Protein AF-A0A5B8YJI0-F1 (afdb_monomer_lite)

Structure (mmCIF, N/CA/C/O backbone):
data_AF-A0A5B8YJI0-F1
#
_entry.id   AF-A0A5B8YJI0-F1
#
loop_
_atom_site.group_PDB
_atom_site.id
_atom_site.type_symbol
_atom_site.label_atom_id
_atom_site.label_alt_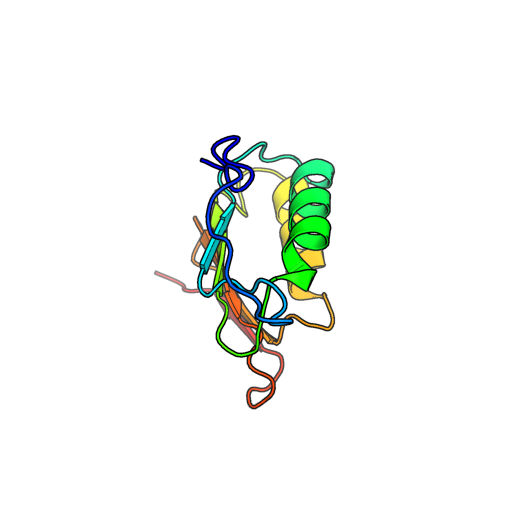id
_atom_site.label_comp_id
_atom_site.label_asym_id
_atom_site.label_entity_id
_atom_site.label_seq_id
_atom_site.pdbx_PDB_ins_code
_atom_site.Cartn_x
_atom_site.Cartn_y
_atom_site.Cartn_z
_atom_site.occupancy
_atom_site.B_iso_or_equiv
_atom_site.auth_seq_id
_atom_site.auth_comp_id
_atom_site.auth_asym_id
_atom_site.auth_atom_id
_atom_site.pdbx_PDB_model_num
ATOM 1 N N . MET A 1 1 ? -7.221 6.524 -13.199 1.00 38.47 1 MET A N 1
ATOM 2 C CA . MET A 1 1 ? -7.341 7.954 -13.518 1.00 38.47 1 MET A CA 1
ATOM 3 C C . MET A 1 1 ? -7.333 8.742 -12.212 1.00 38.47 1 MET A C 1
ATOM 5 O O . MET A 1 1 ? -8.388 8.975 -11.628 1.00 38.47 1 MET A O 1
ATOM 9 N N . ILE A 1 2 ? -6.157 9.166 -11.731 1.00 38.72 2 ILE A N 1
ATOM 10 C CA . ILE A 1 2 ? -6.111 10.376 -10.898 1.00 38.72 2 ILE A CA 1
ATOM 11 C C . ILE A 1 2 ? -6.501 11.502 -11.853 1.00 38.72 2 ILE A C 1
ATOM 13 O O . ILE A 1 2 ? -5.675 12.024 -12.592 1.00 38.72 2 ILE A O 1
ATOM 17 N N . THR A 1 3 ? -7.798 11.783 -11.958 1.00 34.47 3 THR A N 1
ATOM 18 C CA . THR A 1 3 ? -8.231 13.027 -12.586 1.00 34.47 3 THR A CA 1
ATOM 19 C C . THR A 1 3 ? -7.630 14.151 -11.755 1.00 34.47 3 THR A C 1
ATOM 21 O O . THR A 1 3 ? -7.725 14.079 -10.529 1.00 34.47 3 THR A O 1
ATOM 24 N N . ASP A 1 4 ? -7.092 15.190 -12.388 1.00 37.56 4 ASP A N 1
ATOM 25 C CA . ASP A 1 4 ? -6.633 16.446 -11.767 1.00 37.56 4 ASP A CA 1
ATOM 26 C C . ASP A 1 4 ? -7.742 17.220 -11.008 1.00 37.56 4 ASP A C 1
ATOM 28 O O . ASP A 1 4 ? -7.660 18.428 -10.793 1.00 37.56 4 ASP A O 1
ATOM 32 N N . ASN A 1 5 ? -8.793 16.539 -10.555 1.00 37.97 5 ASN A N 1
ATOM 33 C CA . ASN A 1 5 ? -9.765 17.037 -9.606 1.00 37.97 5 ASN A CA 1
ATOM 34 C C . ASN A 1 5 ? -9.143 17.045 -8.205 1.00 37.97 5 ASN A C 1
ATOM 36 O O . ASN A 1 5 ? -9.520 16.272 -7.322 1.00 37.97 5 ASN A O 1
ATOM 40 N N . LEU A 1 6 ? -8.244 18.010 -7.982 1.00 49.53 6 LEU A N 1
ATOM 41 C CA . LEU A 1 6 ? -8.270 18.713 -6.703 1.00 49.53 6 LEU A CA 1
ATOM 42 C C . LEU A 1 6 ? -9.736 19.086 -6.422 1.00 49.53 6 LEU A C 1
ATOM 44 O O . LEU A 1 6 ? -10.430 19.512 -7.352 1.00 49.53 6 LEU A O 1
ATOM 48 N N . PRO A 1 7 ? -10.231 18.943 -5.182 1.00 41.88 7 PRO A N 1
ATOM 49 C CA . PRO A 1 7 ? -11.595 19.327 -4.864 1.00 41.88 7 PRO A CA 1
ATOM 50 C C . PRO A 1 7 ? -11.810 20.785 -5.279 1.00 41.88 7 PRO A C 1
ATOM 52 O O . PRO A 1 7 ? -11.183 21.704 -4.746 1.00 41.88 7 PRO A O 1
ATOM 55 N N . ALA A 1 8 ? -12.677 20.979 -6.275 1.00 42.09 8 ALA A N 1
ATOM 56 C CA . ALA A 1 8 ? -13.130 22.292 -6.684 1.00 42.09 8 ALA A CA 1
ATOM 57 C C . ALA A 1 8 ? -13.721 22.991 -5.456 1.00 42.09 8 ALA A C 1
ATOM 59 O O . ALA A 1 8 ? -14.553 22.427 -4.739 1.00 42.09 8 ALA A O 1
ATOM 60 N N . ALA A 1 9 ? -13.258 24.214 -5.207 1.00 56.22 9 ALA A N 1
ATOM 61 C CA . ALA A 1 9 ? -13.762 25.072 -4.151 1.00 56.22 9 ALA A CA 1
ATOM 62 C C . ALA A 1 9 ? -15.297 25.151 -4.221 1.00 56.22 9 ALA A C 1
ATOM 64 O O . ALA A 1 9 ? -15.844 25.652 -5.202 1.00 56.22 9 ALA A O 1
ATOM 65 N N . GLY A 1 10 ? -15.993 24.671 -3.184 1.00 49.62 10 GLY A N 1
ATOM 66 C CA . GLY A 1 10 ? -17.438 24.877 -3.096 1.00 49.62 10 GLY A CA 1
ATOM 67 C C . GLY A 1 10 ? -18.239 23.914 -2.227 1.00 49.62 10 GLY A C 1
ATOM 68 O O . GLY A 1 10 ? -19.158 23.287 -2.738 1.00 49.62 10 GLY A O 1
ATOM 69 N N . ARG A 1 11 ? -17.992 23.881 -0.911 1.00 43.31 11 ARG A N 1
ATOM 70 C CA . ARG A 1 11 ? -19.063 23.780 0.103 1.00 43.31 11 ARG A CA 1
ATOM 71 C C . ARG A 1 11 ? -18.650 24.593 1.333 1.00 43.31 11 ARG A C 1
ATOM 73 O O . ARG A 1 11 ? -17.636 24.261 1.941 1.00 43.31 11 ARG A O 1
ATOM 80 N N . PRO A 1 12 ? -19.383 25.653 1.717 1.00 48.84 12 PRO A N 1
ATOM 81 C CA . PRO A 1 12 ? -19.161 26.293 2.998 1.00 48.84 12 PRO A CA 1
ATOM 82 C C . PRO A 1 12 ? -19.856 25.431 4.049 1.00 48.84 12 PRO A C 1
ATOM 84 O O . PRO A 1 12 ? -21.046 25.579 4.310 1.00 48.84 12 PRO A O 1
ATOM 87 N N . THR A 1 13 ? -19.122 24.487 4.623 1.00 48.25 13 THR A N 1
ATOM 88 C CA . THR A 1 13 ? -19.537 23.810 5.848 1.00 48.25 13 THR A CA 1
ATOM 89 C C . THR A 1 13 ? -18.497 24.127 6.896 1.00 48.25 13 THR A C 1
ATOM 91 O O . THR A 1 13 ? -17.338 23.739 6.784 1.00 48.25 13 THR A O 1
ATOM 94 N N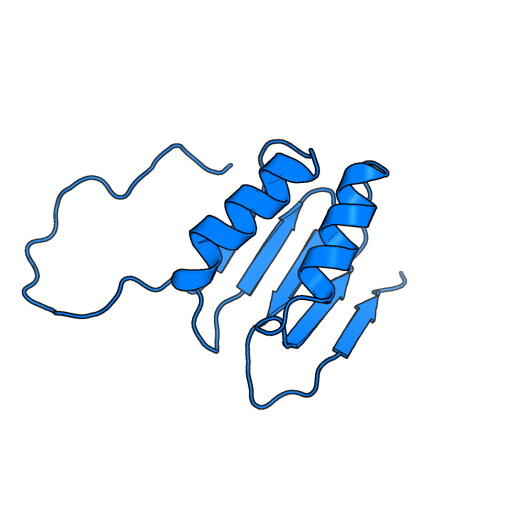 . THR A 1 14 ? -18.912 24.898 7.891 1.00 51.97 14 THR A N 1
ATOM 95 C CA . THR A 1 14 ? -18.211 25.070 9.158 1.00 51.97 14 THR A CA 1
ATOM 96 C C . THR A 1 14 ? -18.160 23.719 9.869 1.00 51.97 14 THR A C 1
ATOM 98 O O . THR A 1 14 ? -18.977 23.446 10.743 1.00 51.97 14 THR A O 1
ATOM 101 N N . ASP A 1 15 ? -17.247 22.854 9.449 1.00 50.41 15 ASP A N 1
ATOM 102 C CA . ASP A 1 15 ? -16.863 21.652 10.170 1.00 50.41 15 ASP A CA 1
ATOM 103 C C . ASP A 1 15 ? -15.339 21.543 10.099 1.00 50.41 15 ASP A C 1
ATOM 105 O O . ASP A 1 15 ? -14.745 21.581 9.024 1.00 50.41 15 ASP A O 1
ATOM 109 N N . ASN A 1 16 ? -14.703 21.441 11.262 1.00 53.62 16 ASN A N 1
ATOM 110 C CA . ASN A 1 16 ? -13.266 21.197 11.399 1.00 53.62 16 ASN A CA 1
ATOM 111 C C . ASN A 1 16 ? -12.915 19.722 11.091 1.00 53.62 16 ASN A C 1
ATOM 113 O O . ASN A 1 16 ? -11.846 19.246 11.480 1.00 53.62 16 ASN A O 1
ATOM 117 N N . SER A 1 17 ? -13.804 18.980 10.423 1.00 61.03 17 SER A N 1
ATOM 118 C CA . SER A 1 17 ? -13.578 17.610 9.981 1.00 61.03 17 SER A CA 1
ATOM 119 C C . SER A 1 17 ? -12.422 17.570 8.983 1.00 61.03 17 SER A C 1
ATOM 121 O O . SER A 1 17 ? -12.511 18.134 7.889 1.00 61.03 17 SER A O 1
ATOM 123 N N . GLN A 1 18 ? -11.334 16.891 9.343 1.00 70.12 18 GLN A N 1
ATOM 124 C CA . GLN A 1 18 ? -10.288 16.578 8.376 1.00 70.12 18 GLN A CA 1
ATOM 125 C C . GLN A 1 18 ? -10.894 15.778 7.217 1.00 70.12 18 GLN A C 1
ATOM 127 O O . GLN A 1 18 ? -11.655 14.835 7.439 1.00 70.12 18 GLN A O 1
ATOM 132 N N . LEU A 1 19 ? -10.578 16.176 5.984 1.00 87.25 19 LEU A N 1
ATOM 133 C CA . LEU A 1 19 ? -11.016 15.473 4.784 1.00 87.25 19 LEU A CA 1
ATOM 134 C C . LEU A 1 19 ? -10.432 14.055 4.808 1.00 87.25 19 LEU A C 1
ATOM 136 O O . LEU A 1 19 ? -9.215 13.891 4.804 1.00 87.25 19 LEU A O 1
ATOM 140 N N . THR A 1 20 ? -11.297 13.047 4.836 1.00 94.06 20 THR A N 1
ATOM 141 C CA . THR A 1 20 ? -10.912 11.633 4.767 1.00 94.06 20 THR A CA 1
ATOM 142 C C . THR A 1 20 ? -11.610 10.962 3.589 1.00 94.06 20 THR A C 1
ATOM 144 O O . THR A 1 20 ? -12.609 11.474 3.077 1.00 94.06 20 THR A O 1
ATOM 147 N N . THR A 1 21 ? -11.059 9.847 3.112 1.00 94.94 21 THR A N 1
ATOM 148 C CA . THR A 1 21 ? -11.547 9.152 1.910 1.00 94.94 21 THR A CA 1
ATOM 149 C C . THR A 1 21 ? -11.704 7.661 2.155 1.00 94.94 21 THR A C 1
ATOM 151 O O . THR A 1 21 ? -10.773 7.024 2.639 1.00 94.94 21 THR A O 1
ATOM 154 N N . ASP A 1 22 ? -12.827 7.078 1.746 1.00 97.62 22 ASP A N 1
ATOM 155 C CA . ASP A 1 22 ? -13.065 5.633 1.883 1.00 97.62 22 ASP A CA 1
ATOM 156 C C . ASP A 1 22 ? -12.289 4.800 0.853 1.00 97.62 22 ASP A C 1
ATOM 158 O O . ASP A 1 22 ? -11.869 3.684 1.143 1.00 97.62 22 ASP A O 1
ATOM 162 N N . LEU A 1 23 ? -12.066 5.336 -0.349 1.00 97.88 23 LEU A N 1
ATOM 163 C CA . LEU A 1 23 ? -11.423 4.616 -1.447 1.00 97.88 23 LEU A CA 1
ATOM 164 C C . LEU A 1 23 ? -10.546 5.552 -2.281 1.00 97.88 23 LEU A C 1
ATOM 166 O O . LEU A 1 23 ? -1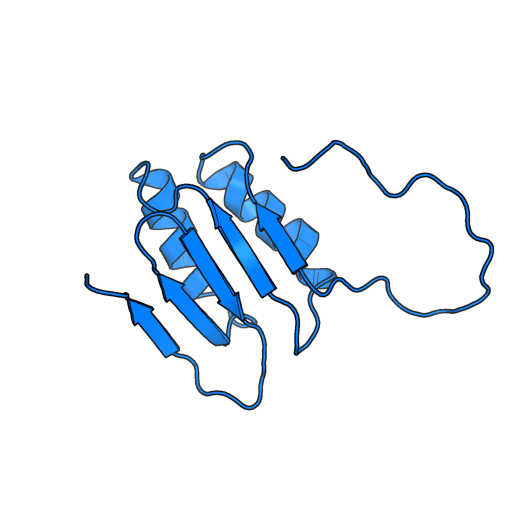0.997 6.626 -2.681 1.00 97.88 23 LEU A O 1
ATOM 170 N N . ILE A 1 24 ? -9.327 5.115 -2.600 1.00 97.56 24 ILE A N 1
ATOM 171 C CA . ILE A 1 24 ? -8.444 5.773 -3.573 1.00 97.56 24 ILE A CA 1
ATOM 172 C C . ILE A 1 24 ? -7.926 4.733 -4.569 1.00 97.56 24 ILE A C 1
ATOM 174 O O . ILE A 1 24 ? -7.412 3.689 -4.171 1.00 97.56 24 ILE A O 1
ATOM 178 N N . TYR A 1 25 ? -8.037 5.036 -5.863 1.00 98.00 25 TYR A N 1
ATOM 179 C CA . TYR A 1 25 ? -7.538 4.198 -6.954 1.00 98.00 25 TYR A CA 1
ATOM 180 C C . TYR A 1 25 ? -6.360 4.878 -7.666 1.00 98.00 25 TYR A C 1
ATOM 182 O O . TYR A 1 25 ? -6.498 5.970 -8.225 1.00 98.00 25 TYR A O 1
ATOM 190 N N . PHE A 1 26 ? -5.200 4.227 -7.635 1.00 97.00 26 PHE A N 1
ATOM 191 C CA . PHE A 1 26 ? -3.939 4.677 -8.213 1.00 97.00 26 PHE A CA 1
ATOM 192 C C . PHE A 1 26 ? -3.748 4.025 -9.583 1.00 97.00 26 PHE A C 1
ATOM 194 O O . PHE A 1 26 ? -3.188 2.942 -9.701 1.00 97.00 26 PHE A O 1
ATOM 201 N N . ASP A 1 27 ? -4.207 4.728 -10.611 1.00 91.94 27 ASP A N 1
ATOM 202 C CA . ASP A 1 27 ? -4.005 4.399 -12.028 1.00 91.94 27 ASP A CA 1
ATOM 203 C C . ASP A 1 27 ? -3.435 5.657 -12.689 1.00 91.94 27 ASP A C 1
ATOM 205 O O . ASP A 1 27 ? -4.164 6.535 -13.165 1.00 91.94 27 ASP A O 1
ATOM 209 N N . GLY A 1 28 ? -2.131 5.829 -12.490 1.00 79.62 28 GLY A N 1
ATOM 210 C CA . GLY A 1 28 ? -1.318 6.960 -12.920 1.00 79.62 28 GLY A CA 1
ATOM 211 C C . GLY A 1 28 ? 0.057 6.447 -13.346 1.00 79.62 28 GLY A C 1
ATOM 212 O O . GLY A 1 28 ? 0.211 5.274 -13.647 1.00 79.62 28 GLY A O 1
ATOM 213 N N . ASN A 1 29 ? 1.083 7.299 -13.374 1.00 78.12 29 ASN A N 1
ATOM 214 C CA . ASN A 1 29 ? 2.406 6.898 -13.867 1.00 78.12 29 ASN A CA 1
ATOM 215 C C . ASN A 1 29 ? 2.980 5.691 -13.083 1.00 78.12 29 ASN A C 1
ATOM 217 O O . ASN A 1 29 ? 3.371 5.854 -11.927 1.00 78.12 29 ASN A O 1
ATOM 221 N N . HIS A 1 30 ? 3.069 4.520 -13.731 1.00 88.25 30 HIS A N 1
ATOM 222 C CA . HIS A 1 30 ? 3.561 3.236 -13.190 1.00 88.25 30 HIS A CA 1
ATOM 223 C C . HIS A 1 30 ? 5.093 3.207 -13.010 1.00 88.25 30 HIS A C 1
ATOM 225 O O . HIS A 1 30 ? 5.794 2.274 -13.410 1.00 88.25 30 HIS A O 1
ATOM 231 N N . GLN A 1 31 ? 5.628 4.285 -12.439 1.00 95.56 31 GLN A N 1
ATOM 232 C CA . GLN A 1 31 ? 7.011 4.428 -12.007 1.00 95.56 31 GLN A CA 1
ATOM 233 C C . GLN A 1 31 ? 7.052 4.451 -10.484 1.00 95.56 31 GLN A C 1
ATOM 235 O O . GLN A 1 31 ? 6.188 5.054 -9.835 1.00 95.56 31 GLN A O 1
ATOM 240 N N . LYS A 1 32 ? 8.096 3.838 -9.925 1.00 96.88 32 LYS A N 1
ATOM 241 C CA . LYS A 1 32 ? 8.276 3.653 -8.486 1.00 96.88 32 LYS A CA 1
ATOM 242 C C . LYS A 1 32 ? 8.117 4.955 -7.704 1.00 96.88 32 LYS A C 1
ATOM 244 O O . LYS A 1 32 ? 7.263 5.071 -6.831 1.00 96.88 32 LYS A O 1
ATOM 249 N N . GLU A 1 33 ? 8.912 5.959 -8.055 1.00 97.31 33 GLU A N 1
ATOM 250 C CA . GLU A 1 33 ? 9.027 7.212 -7.310 1.00 97.31 33 GLU A CA 1
ATOM 251 C C . GLU A 1 33 ? 7.724 8.009 -7.346 1.00 97.31 33 GLU A C 1
ATOM 253 O O . GLU A 1 33 ? 7.343 8.633 -6.357 1.00 97.31 33 GLU A O 1
ATOM 258 N N . THR A 1 34 ? 7.020 7.981 -8.481 1.00 96.38 34 THR A N 1
ATOM 259 C CA . THR A 1 34 ? 5.748 8.697 -8.630 1.00 96.38 34 THR A CA 1
ATOM 260 C C . THR A 1 34 ? 4.642 8.006 -7.835 1.00 96.38 34 THR A C 1
ATOM 262 O O . THR A 1 34 ? 3.892 8.678 -7.127 1.00 96.38 34 THR A O 1
ATOM 265 N N . THR A 1 35 ? 4.592 6.673 -7.881 1.00 97.38 35 THR A N 1
ATOM 266 C CA . THR A 1 35 ? 3.634 5.864 -7.116 1.00 97.38 35 THR A CA 1
ATOM 267 C C . THR A 1 35 ? 3.802 6.085 -5.616 1.00 97.38 35 THR A C 1
ATOM 269 O O . THR A 1 35 ? 2.837 6.426 -4.934 1.00 97.38 35 THR A O 1
ATOM 272 N N . LEU A 1 36 ? 5.035 5.985 -5.109 1.00 98.12 36 LEU A N 1
ATOM 273 C CA . LEU A 1 36 ? 5.336 6.215 -3.694 1.00 98.12 36 LEU A CA 1
ATOM 274 C C . LEU A 1 36 ? 5.055 7.661 -3.276 1.00 98.12 36 LEU A C 1
ATOM 276 O O . LEU A 1 36 ? 4.483 7.899 -2.216 1.00 98.12 36 LEU A O 1
ATOM 280 N N . LYS A 1 37 ? 5.368 8.638 -4.135 1.00 97.62 37 LYS A N 1
ATOM 281 C CA . LYS A 1 37 ? 5.034 10.044 -3.879 1.00 97.62 37 LYS A CA 1
ATOM 282 C C . LYS A 1 37 ? 3.527 10.253 -3.725 1.00 97.62 37 LYS A C 1
ATOM 284 O O . LYS A 1 37 ? 3.108 10.973 -2.821 1.00 97.62 37 LYS A O 1
ATOM 289 N N . TYR A 1 38 ? 2.710 9.665 -4.599 1.00 97.19 38 T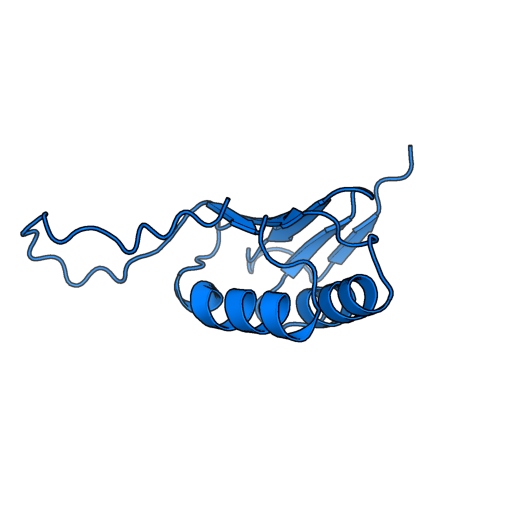YR A N 1
ATOM 290 C CA . TYR A 1 38 ? 1.254 9.774 -4.490 1.00 97.19 38 TYR A CA 1
ATOM 291 C C . TYR A 1 38 ? 0.716 9.036 -3.273 1.00 97.19 38 TYR A C 1
ATOM 293 O O . TYR A 1 38 ? -0.161 9.570 -2.596 1.00 97.19 38 TYR A O 1
ATOM 301 N N . PHE A 1 39 ? 1.255 7.853 -2.976 1.00 97.75 39 PHE A N 1
ATOM 302 C CA . PHE A 1 39 ? 0.913 7.109 -1.772 1.00 97.75 39 PHE A CA 1
ATOM 303 C C . PHE A 1 39 ? 1.122 7.971 -0.523 1.00 97.75 39 PHE A C 1
ATOM 305 O O . PHE A 1 39 ? 0.158 8.211 0.196 1.00 97.75 39 PHE A O 1
ATOM 312 N N . GLU A 1 40 ? 2.316 8.530 -0.320 1.00 97.94 40 GLU A N 1
ATOM 313 C CA . GLU A 1 40 ? 2.629 9.376 0.842 1.00 97.94 40 GLU A CA 1
ATOM 314 C C . GLU A 1 40 ? 1.786 10.656 0.897 1.00 97.94 40 GLU A C 1
ATOM 316 O O . GLU A 1 40 ? 1.333 11.071 1.963 1.00 97.94 40 GLU A O 1
ATOM 321 N N . MET A 1 41 ? 1.529 11.281 -0.255 1.00 96.88 41 MET A N 1
ATOM 322 C CA . MET A 1 41 ? 0.711 12.494 -0.332 1.00 96.88 41 MET A CA 1
ATOM 323 C C . MET A 1 41 ? -0.746 12.245 0.080 1.00 96.88 41 MET A C 1
ATOM 325 O O . MET A 1 41 ? -1.368 13.117 0.686 1.00 96.88 41 MET A O 1
ATOM 329 N N . LEU A 1 42 ? -1.297 11.079 -0.264 1.00 96.75 42 LEU A N 1
ATOM 330 C CA . LEU A 1 42 ? -2.705 10.743 -0.038 1.00 96.75 42 LEU A CA 1
ATOM 331 C C . LEU A 1 42 ? -2.930 9.941 1.246 1.00 96.75 42 LEU A C 1
ATOM 333 O O . LEU A 1 42 ? -4.040 9.926 1.773 1.00 96.75 42 LEU A O 1
ATOM 337 N N . LEU A 1 43 ? -1.884 9.328 1.796 1.00 97.44 43 LEU A N 1
ATOM 338 C CA . LEU A 1 43 ? -1.929 8.565 3.036 1.00 97.44 43 LEU A CA 1
ATOM 339 C C . LEU A 1 43 ? -2.563 9.337 4.216 1.00 97.44 43 LEU A C 1
ATOM 341 O O . LEU A 1 43 ? -3.325 8.721 4.964 1.00 97.44 43 LEU A O 1
ATOM 345 N N . PRO A 1 44 ? -2.349 10.656 4.417 1.00 96.88 44 PRO A N 1
ATOM 346 C CA . PRO A 1 44 ? -3.048 11.422 5.454 1.00 96.88 44 PRO A CA 1
ATOM 347 C C . PRO A 1 44 ? -4.580 11.409 5.349 1.00 96.88 44 PRO A C 1
ATOM 349 O O . PRO A 1 44 ? -5.241 11.580 6.367 1.00 96.88 44 PRO A O 1
ATOM 352 N N . LEU A 1 45 ? -5.145 11.173 4.160 1.00 96.62 45 LEU A N 1
ATOM 353 C CA . LEU A 1 45 ? -6.595 11.095 3.938 1.00 96.62 45 LEU A CA 1
ATOM 354 C C . LEU A 1 45 ? -7.180 9.722 4.309 1.00 96.62 45 LEU A C 1
ATOM 356 O O . LEU A 1 45 ? -8.401 9.579 4.411 1.00 96.62 45 LEU A O 1
ATOM 360 N N . ALA A 1 46 ? -6.328 8.710 4.501 1.00 97.44 46 ALA A N 1
ATOM 361 C CA . ALA A 1 46 ? -6.763 7.381 4.903 1.00 97.44 46 ALA A CA 1
ATOM 362 C C . ALA A 1 46 ? -7.206 7.364 6.373 1.00 97.44 46 ALA A C 1
ATOM 364 O O . ALA A 1 46 ? -6.507 7.862 7.260 1.00 97.44 46 ALA A O 1
ATOM 365 N N . HIS A 1 47 ? -8.333 6.712 6.630 1.00 97.12 47 HIS A N 1
ATOM 366 C CA . HIS A 1 47 ? -8.867 6.353 7.938 1.00 97.12 47 HIS A CA 1
ATOM 367 C C . HIS A 1 47 ? -8.905 4.821 8.093 1.00 97.12 47 HIS A C 1
ATOM 369 O O . HIS A 1 47 ? -8.418 4.094 7.228 1.00 97.12 47 HIS A O 1
ATOM 375 N N . ASN A 1 48 ? -9.418 4.319 9.221 1.00 97.88 48 ASN A N 1
ATOM 376 C CA . ASN A 1 48 ? -9.357 2.892 9.580 1.00 97.88 48 ASN A CA 1
ATOM 377 C C . ASN A 1 48 ? -10.017 1.972 8.540 1.00 97.88 48 ASN A C 1
ATOM 379 O O . ASN A 1 48 ? -9.569 0.847 8.345 1.00 97.88 48 ASN A O 1
ATOM 383 N N . GLU A 1 49 ? -11.056 2.460 7.860 1.00 97.62 49 GLU A N 1
ATOM 384 C CA . GLU A 1 49 ? -11.831 1.689 6.883 1.00 97.62 49 GLU A CA 1
ATOM 385 C C . GLU A 1 49 ? -11.509 2.084 5.432 1.00 97.62 49 GLU A C 1
ATOM 387 O O . GLU A 1 49 ? -12.193 1.650 4.507 1.00 97.62 49 GLU A O 1
ATOM 392 N N . SER A 1 50 ? -10.469 2.896 5.215 1.00 98.38 50 SER A N 1
ATOM 393 C CA . SER A 1 50 ? -10.029 3.249 3.869 1.00 98.38 50 SER A CA 1
ATOM 394 C C . SER A 1 50 ? -9.449 2.052 3.124 1.00 98.38 50 SER A C 1
ATOM 396 O O . SER A 1 50 ? -8.786 1.186 3.703 1.00 98.38 50 SER A O 1
ATOM 398 N N . VAL A 1 51 ? -9.617 2.071 1.806 1.00 98.62 51 VAL A N 1
ATOM 399 C CA . VAL A 1 51 ? -9.010 1.115 0.882 1.00 98.62 51 VAL A CA 1
ATOM 400 C C . VAL A 1 51 ? -8.227 1.869 -0.181 1.00 98.62 51 VAL A C 1
ATOM 402 O O . VAL A 1 51 ? -8.752 2.767 -0.838 1.00 98.62 51 VAL A O 1
ATOM 405 N N . PHE A 1 52 ? -6.959 1.516 -0.365 1.00 98.62 52 PHE A N 1
ATOM 406 C CA . PHE A 1 52 ? -6.153 2.003 -1.486 1.00 98.62 52 PHE A CA 1
ATOM 407 C C . PHE A 1 52 ? -5.958 0.860 -2.481 1.00 98.62 52 PHE A C 1
ATOM 409 O O . PHE A 1 52 ? -5.668 -0.264 -2.079 1.00 98.62 52 PHE A O 1
ATOM 416 N N . ILE A 1 53 ? -6.129 1.134 -3.770 1.00 98.69 53 ILE A N 1
ATOM 417 C CA . ILE A 1 53 ? -5.965 0.144 -4.838 1.00 98.69 53 ILE A CA 1
ATOM 418 C C . ILE A 1 53 ? -4.930 0.665 -5.828 1.00 98.69 53 ILE A C 1
ATOM 420 O O . ILE A 1 53 ? -5.103 1.747 -6.381 1.00 98.69 53 ILE A O 1
ATOM 424 N N . PHE A 1 54 ? -3.883 -0.115 -6.062 1.00 98.44 54 PHE A N 1
ATOM 425 C CA . PHE A 1 54 ? -2.806 0.178 -6.999 1.00 98.44 54 PHE A CA 1
ATOM 426 C C . PHE A 1 54 ? -2.950 -0.681 -8.246 1.00 98.44 54 PHE A C 1
ATOM 428 O O . PHE A 1 54 ? -3.048 -1.904 -8.136 1.00 98.44 54 PHE A O 1
ATOM 435 N N . ASP A 1 55 ? -2.964 -0.035 -9.407 1.00 97.38 55 ASP A N 1
ATOM 436 C CA . ASP A 1 55 ? -2.961 -0.696 -10.708 1.00 97.38 55 ASP A CA 1
ATOM 437 C C . ASP A 1 55 ? -1.547 -1.133 -11.106 1.00 97.38 55 ASP A C 1
ATOM 439 O O . ASP A 1 55 ? -0.566 -0.447 -10.798 1.00 97.38 55 ASP A O 1
ATOM 443 N N . ASP A 1 56 ? -1.448 -2.265 -11.807 1.00 96.44 56 ASP A N 1
ATOM 444 C CA . ASP A 1 56 ? -0.226 -2.721 -12.475 1.00 96.44 56 ASP A CA 1
ATOM 445 C C . ASP A 1 56 ? 0.981 -2.932 -11.530 1.00 96.44 56 ASP A C 1
ATOM 447 O O . ASP A 1 56 ? 2.134 -2.625 -11.853 1.00 96.44 56 ASP A O 1
ATOM 451 N N . ILE A 1 57 ? 0.739 -3.513 -10.345 1.00 97.38 57 ILE A N 1
ATOM 452 C CA . ILE A 1 57 ? 1.772 -3.722 -9.307 1.00 97.38 57 ILE A CA 1
ATOM 453 C C . ILE A 1 57 ? 2.953 -4.606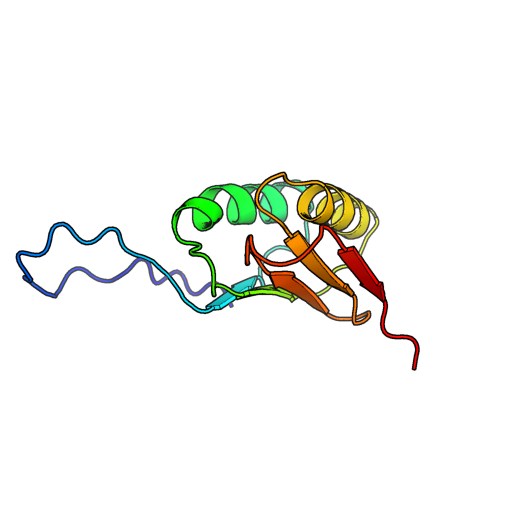 -9.751 1.00 97.38 57 ILE A C 1
ATOM 455 O O . ILE A 1 57 ? 4.060 -4.424 -9.250 1.00 97.38 57 ILE A O 1
ATOM 459 N N . HIS A 1 58 ? 2.760 -5.484 -10.742 1.00 96.94 58 HIS A N 1
ATOM 460 C CA . HIS A 1 58 ? 3.816 -6.333 -11.319 1.00 96.94 58 HIS A CA 1
ATOM 461 C C . HIS A 1 58 ? 4.297 -5.882 -12.708 1.00 96.94 58 HIS A C 1
ATOM 463 O O . HIS A 1 58 ? 5.007 -6.613 -13.400 1.00 96.94 58 HIS A O 1
ATOM 469 N N . TRP A 1 59 ? 3.924 -4.681 -13.159 1.00 96.50 59 TRP A N 1
ATOM 470 C CA . TRP A 1 59 ? 4.243 -4.206 -14.512 1.00 96.50 59 TRP A CA 1
ATOM 471 C C . TRP A 1 59 ? 5.745 -4.069 -14.782 1.00 96.50 59 TRP A C 1
ATOM 473 O O . TRP A 1 59 ? 6.228 -4.283 -15.896 1.00 96.50 59 TRP A O 1
ATOM 483 N N . SER A 1 60 ? 6.511 -3.674 -13.767 1.00 97.50 60 SER A N 1
ATOM 484 C CA . SER A 1 60 ? 7.949 -3.463 -13.892 1.00 97.50 60 SER A CA 1
ATOM 485 C C . SER A 1 60 ? 8.660 -3.717 -12.573 1.00 97.50 60 SER A C 1
ATOM 487 O O . SER A 1 60 ? 8.053 -3.649 -11.509 1.00 97.50 60 SER A O 1
ATOM 489 N N . LYS A 1 61 ? 9.986 -3.888 -12.629 1.00 98.19 61 LYS A N 1
ATOM 490 C CA . LYS A 1 61 ? 10.824 -3.980 -11.424 1.00 98.19 61 LYS A CA 1
ATOM 491 C C . LYS A 1 61 ? 10.604 -2.800 -10.464 1.00 98.19 61 LYS A C 1
ATOM 493 O O . LYS A 1 61 ? 10.609 -2.990 -9.257 1.00 98.19 61 LYS A O 1
ATOM 498 N N . GLY A 1 62 ? 10.401 -1.591 -10.989 1.00 98.25 62 GLY A N 1
ATOM 499 C CA . GLY A 1 62 ? 10.131 -0.420 -10.154 1.00 98.25 62 GLY A CA 1
ATOM 500 C C . GLY A 1 62 ? 8.788 -0.510 -9.425 1.00 98.25 62 GLY A C 1
ATOM 501 O O . GLY A 1 62 ? 8.699 -0.101 -8.273 1.00 98.25 62 GLY A O 1
ATOM 502 N N . MET A 1 63 ? 7.764 -1.074 -10.068 1.00 97.94 63 MET A N 1
ATOM 503 C CA . MET A 1 63 ? 6.460 -1.290 -9.433 1.00 97.94 63 MET A CA 1
ATOM 504 C C . MET A 1 63 ? 6.506 -2.405 -8.389 1.00 97.94 63 MET A C 1
ATOM 506 O O . MET A 1 63 ? 5.944 -2.220 -7.316 1.00 97.94 63 MET A O 1
ATOM 510 N N . GLU A 1 64 ? 7.267 -3.475 -8.634 1.00 98.50 64 GLU A N 1
ATOM 511 C CA . GLU A 1 64 ? 7.531 -4.506 -7.619 1.00 98.50 64 GLU A CA 1
ATOM 512 C C . GLU A 1 64 ? 8.182 -3.895 -6.372 1.00 98.50 64 GLU A C 1
ATOM 514 O O . GLU A 1 64 ? 7.748 -4.116 -5.245 1.00 98.50 64 GLU A O 1
ATOM 519 N N . GLU A 1 65 ? 9.204 -3.056 -6.568 1.00 98.69 65 GLU A N 1
ATOM 520 C CA . GLU A 1 65 ? 9.862 -2.358 -5.464 1.00 98.69 65 GLU A CA 1
ATOM 521 C C . GLU A 1 65 ? 8.916 -1.380 -4.750 1.00 98.69 65 GLU A C 1
ATOM 523 O O . GLU A 1 65 ? 8.915 -1.322 -3.521 1.00 98.69 65 GLU A O 1
ATOM 528 N N . ALA A 1 66 ? 8.088 -0.633 -5.490 1.00 98.56 66 ALA A N 1
ATOM 529 C CA . ALA A 1 66 ? 7.074 0.238 -4.896 1.00 98.56 66 ALA A CA 1
ATOM 530 C C . ALA A 1 66 ? 6.070 -0.563 -4.060 1.00 98.56 66 ALA A C 1
ATOM 532 O O . ALA A 1 66 ? 5.700 -0.143 -2.965 1.00 98.56 66 ALA A O 1
ATOM 533 N N . TRP A 1 67 ? 5.647 -1.725 -4.557 1.00 98.56 67 TRP A N 1
ATOM 534 C CA . TRP A 1 67 ? 4.702 -2.593 -3.875 1.00 98.56 67 TRP A CA 1
ATOM 535 C C . TRP A 1 67 ? 5.262 -3.144 -2.564 1.00 98.56 67 TRP A C 1
ATOM 537 O O . TRP A 1 67 ? 4.575 -3.107 -1.541 1.00 98.56 67 TRP A O 1
ATOM 547 N N . GLU A 1 68 ? 6.521 -3.589 -2.550 1.00 98.69 68 GLU A N 1
ATOM 548 C CA . GLU A 1 68 ? 7.196 -3.996 -1.311 1.00 98.69 68 GLU A CA 1
ATOM 549 C C . GLU A 1 68 ? 7.302 -2.845 -0.302 1.00 98.69 68 GLU A C 1
ATOM 551 O O . GLU A 1 68 ? 7.037 -3.035 0.889 1.00 98.69 68 GLU A O 1
ATOM 556 N N . GLU A 1 69 ? 7.618 -1.632 -0.764 1.00 98.81 69 GLU A N 1
ATOM 557 C CA . GLU A 1 69 ? 7.687 -0.456 0.108 1.00 98.81 69 GLU A CA 1
ATOM 558 C C . GLU A 1 69 ? 6.309 -0.103 0.697 1.00 98.81 69 GLU A C 1
ATOM 560 O O . GLU A 1 69 ? 6.191 0.057 1.916 1.00 98.81 69 GLU A O 1
ATOM 565 N N . ILE A 1 70 ? 5.247 -0.100 -0.117 1.00 98.69 70 ILE A N 1
ATOM 566 C CA . ILE A 1 70 ? 3.863 0.127 0.334 1.00 98.69 70 ILE A CA 1
ATOM 567 C C . ILE A 1 70 ? 3.441 -0.922 1.370 1.00 98.69 70 ILE A C 1
ATOM 569 O O . ILE A 1 70 ? 2.948 -0.562 2.441 1.00 98.69 70 ILE A O 1
ATOM 573 N N . LYS A 1 71 ? 3.675 -2.216 1.108 1.00 98.75 71 LYS A N 1
ATOM 574 C CA . LYS A 1 71 ? 3.393 -3.302 2.065 1.00 98.75 71 LYS A CA 1
ATOM 575 C C . LYS A 1 71 ? 4.116 -3.080 3.393 1.00 98.75 71 LYS A C 1
ATOM 577 O O . LYS A 1 71 ? 3.531 -3.243 4.468 1.00 98.75 71 LYS A O 1
ATOM 582 N N . SER A 1 72 ? 5.381 -2.667 3.340 1.00 98.50 72 SER A N 1
ATOM 583 C CA . SER A 1 72 ? 6.211 -2.451 4.529 1.00 98.50 72 SER A CA 1
ATOM 584 C C . SER A 1 72 ? 5.756 -1.268 5.397 1.00 98.50 72 SER A C 1
ATOM 586 O O . SER A 1 72 ? 6.014 -1.275 6.605 1.00 98.50 72 SER A O 1
ATOM 588 N N . HIS A 1 73 ? 4.997 -0.316 4.842 1.00 98.62 73 HIS A N 1
ATOM 589 C CA . HIS A 1 73 ? 4.591 0.908 5.529 1.00 98.62 73 HIS A CA 1
ATOM 590 C C . HIS A 1 73 ? 3.827 0.634 6.846 1.00 98.62 73 HIS A C 1
ATOM 592 O O . HIS A 1 73 ? 2.974 -0.251 6.933 1.00 98.62 73 HIS A O 1
ATOM 598 N N . GLN A 1 74 ? 4.117 1.401 7.905 1.00 97.56 74 GLN A N 1
ATOM 599 C CA . GLN A 1 74 ? 3.608 1.134 9.266 1.00 97.56 74 GLN A CA 1
ATOM 600 C C . GLN A 1 74 ? 2.086 1.265 9.396 1.00 97.56 74 GLN A C 1
ATOM 602 O O . GLN A 1 74 ? 1.468 0.561 10.190 1.00 97.56 74 GLN A O 1
ATOM 607 N N . ARG A 1 75 ? 1.481 2.160 8.608 1.00 98.00 75 ARG A N 1
ATOM 608 C CA . ARG A 1 75 ? 0.021 2.336 8.565 1.00 98.00 75 ARG A CA 1
ATOM 609 C C . ARG A 1 75 ? -0.700 1.232 7.790 1.00 98.00 75 ARG A C 1
ATOM 611 O O . ARG A 1 75 ? -1.893 1.051 7.994 1.00 98.00 75 ARG A O 1
ATOM 618 N N . VAL A 1 76 ? 0.003 0.514 6.915 1.00 98.62 76 VAL A N 1
ATOM 619 C CA . VAL A 1 76 ? -0.574 -0.580 6.132 1.00 98.62 76 VAL A CA 1
ATOM 620 C C . VAL A 1 76 ? -0.675 -1.820 7.010 1.00 98.62 76 VAL A C 1
ATOM 622 O O . VAL A 1 76 ? 0.314 -2.246 7.617 1.00 98.62 76 VAL A O 1
ATOM 625 N N . ARG A 1 77 ? -1.886 -2.380 7.087 1.00 98.62 77 ARG A N 1
ATOM 626 C CA . ARG A 1 77 ? -2.199 -3.554 7.909 1.00 98.62 77 ARG A CA 1
ATOM 627 C C . ARG A 1 77 ? -2.375 -4.787 7.053 1.00 98.62 77 ARG A C 1
ATOM 629 O O . ARG A 1 77 ? -1.598 -5.721 7.191 1.00 98.62 77 ARG A O 1
ATOM 636 N N . VAL A 1 78 ? -3.324 -4.763 6.128 1.00 98.75 78 VAL A N 1
ATOM 637 C CA . VAL A 1 78 ? -3.550 -5.895 5.230 1.00 98.75 78 VAL A CA 1
ATOM 638 C C . VAL A 1 78 ? -3.288 -5.468 3.803 1.00 98.75 78 VAL A C 1
ATOM 640 O O . VAL A 1 78 ? -3.721 -4.390 3.393 1.00 98.75 78 VAL A O 1
ATOM 643 N N . THR A 1 79 ? -2.609 -6.316 3.037 1.00 98.88 79 THR A N 1
ATOM 644 C CA . THR A 1 79 ? -2.607 -6.185 1.582 1.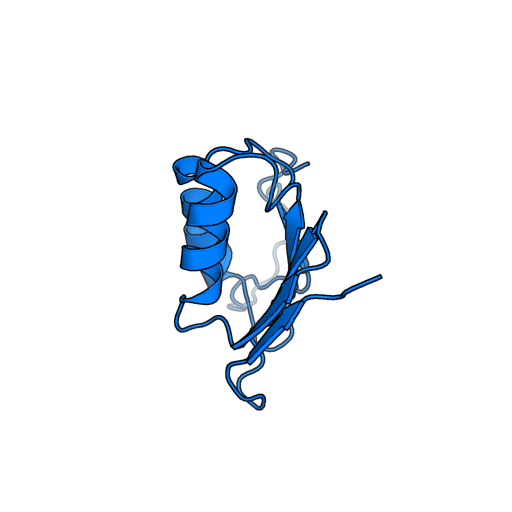00 98.88 79 THR A CA 1
ATOM 645 C C . THR A 1 79 ? -3.064 -7.454 0.888 1.00 98.88 79 THR A C 1
ATOM 647 O O . THR A 1 79 ? -2.861 -8.561 1.386 1.00 98.88 79 THR A O 1
ATOM 650 N N . ILE A 1 80 ? -3.683 -7.283 -0.275 1.00 98.69 80 ILE A N 1
ATOM 651 C CA . ILE A 1 80 ? -4.044 -8.366 -1.182 1.00 98.69 80 ILE A CA 1
ATOM 652 C C . ILE A 1 80 ? -3.387 -8.073 -2.517 1.00 98.69 80 ILE A C 1
ATOM 654 O O . ILE A 1 80 ? -3.660 -7.057 -3.150 1.00 98.69 80 ILE A O 1
ATOM 658 N N . ASP A 1 81 ? -2.528 -8.983 -2.928 1.00 98.56 81 ASP A N 1
ATOM 659 C CA . ASP A 1 81 ? -1.970 -9.051 -4.260 1.00 98.56 81 ASP A CA 1
ATOM 660 C C . ASP A 1 81 ? -2.868 -9.953 -5.117 1.00 98.56 81 ASP A C 1
ATOM 662 O O . ASP A 1 81 ? -3.069 -11.133 -4.810 1.00 98.56 81 ASP A O 1
ATOM 666 N N . SER A 1 82 ? -3.467 -9.377 -6.156 1.00 97.44 82 SER A N 1
ATOM 667 C CA . SER A 1 82 ? -4.342 -10.075 -7.106 1.00 97.44 82 SER A CA 1
ATOM 668 C C . SER A 1 82 ? -3.721 -10.189 -8.499 1.00 97.44 82 SER A C 1
ATOM 670 O O . SER A 1 82 ? -4.443 -10.331 -9.486 1.00 97.44 82 SER A O 1
ATOM 672 N N . PHE A 1 83 ? -2.390 -10.111 -8.585 1.00 95.56 83 PHE A N 1
ATOM 673 C CA . PHE A 1 83 ? -1.590 -9.989 -9.802 1.00 95.56 83 PHE A CA 1
ATOM 674 C C . PHE A 1 83 ? -1.736 -8.638 -10.526 1.00 95.56 83 PHE A C 1
ATOM 676 O O . PHE A 1 83 ? -0.755 -7.924 -10.706 1.00 95.56 83 PHE A O 1
ATOM 683 N N . PHE A 1 84 ? -2.949 -8.247 -10.922 1.00 94.56 84 PHE A N 1
ATOM 684 C CA . PHE A 1 84 ? -3.166 -6.950 -11.583 1.00 94.56 84 PHE A CA 1
ATOM 685 C C . PHE A 1 84 ? -3.271 -5.795 -10.587 1.00 94.56 84 PHE A C 1
ATOM 687 O O . PHE A 1 84 ? -2.772 -4.704 -10.853 1.00 94.56 84 PHE A O 1
ATOM 694 N N . TRP A 1 85 ? -3.886 -6.044 -9.426 1.00 97.75 85 TRP A N 1
ATOM 695 C CA . TRP A 1 85 ? -4.097 -5.024 -8.403 1.00 97.75 85 TRP A CA 1
ATOM 696 C C . TRP A 1 85 ? -3.448 -5.378 -7.077 1.00 97.75 85 TRP A C 1
ATOM 698 O O . TRP A 1 85 ? -3.584 -6.505 -6.590 1.00 97.75 85 TRP A O 1
ATOM 708 N N . GLY A 1 86 ? -2.850 -4.364 -6.456 1.00 98.38 86 GLY A N 1
ATOM 709 C CA . GLY A 1 86 ? -2.512 -4.358 -5.039 1.00 98.38 86 GLY A CA 1
ATOM 710 C C . GLY A 1 86 ? -3.579 -3.613 -4.249 1.00 98.38 86 GLY A C 1
ATOM 711 O O . GLY A 1 86 ? -3.759 -2.412 -4.429 1.00 98.38 86 GLY A O 1
ATOM 712 N N . ILE A 1 87 ? -4.286 -4.307 -3.364 1.00 98.75 87 ILE A N 1
ATOM 713 C CA . ILE A 1 87 ? -5.318 -3.729 -2.496 1.00 98.75 87 ILE A CA 1
ATOM 714 C C . ILE A 1 87 ? -4.729 -3.568 -1.099 1.00 98.75 87 ILE A C 1
ATOM 716 O O . ILE A 1 87 ? -4.099 -4.490 -0.587 1.00 98.75 87 ILE A O 1
ATOM 720 N N . VAL A 1 88 ? -4.930 -2.412 -0.479 1.00 98.81 88 VAL A N 1
ATOM 721 C CA . VAL A 1 88 ? -4.305 -2.012 0.784 1.00 98.81 88 VAL A CA 1
ATOM 722 C C . VAL A 1 88 ? -5.372 -1.552 1.772 1.00 98.81 88 VAL A C 1
ATOM 724 O O . VAL A 1 88 ? -6.192 -0.694 1.448 1.00 98.81 88 VAL A O 1
ATOM 727 N N . PHE A 1 89 ? -5.315 -2.091 2.989 1.00 98.75 89 PHE A N 1
ATOM 728 C CA . PHE A 1 89 ? -6.217 -1.792 4.100 1.00 98.75 89 PHE A CA 1
ATOM 729 C C . PHE A 1 89 ? -5.444 -1.262 5.316 1.00 98.75 89 PHE A C 1
ATOM 731 O O . PHE A 1 89 ? -4.313 -1.683 5.590 1.00 98.75 89 PHE A O 1
ATOM 738 N N . PHE A 1 90 ? -6.085 -0.374 6.084 1.00 98.38 90 PHE A N 1
ATOM 739 C CA . PHE A 1 90 ? -5.476 0.342 7.219 1.00 98.38 90 PHE A CA 1
ATOM 740 C C . PHE A 1 90 ? -6.053 -0.043 8.595 1.00 98.38 90 PHE A C 1
ATOM 742 O O . PHE A 1 90 ? -5.623 0.511 9.609 1.00 98.38 90 PHE A O 1
ATOM 749 N N . ARG A 1 91 ? -7.001 -0.989 8.638 1.00 97.44 91 ARG A N 1
ATOM 750 C CA . ARG A 1 91 ? -7.750 -1.387 9.838 1.00 97.44 91 ARG A CA 1
ATOM 751 C C . ARG A 1 91 ? -6.842 -1.913 10.953 1.00 97.44 91 ARG A C 1
ATOM 753 O O . ARG A 1 91 ? -6.245 -2.982 10.820 1.00 97.44 91 ARG A O 1
ATOM 760 N N . GLN A 1 92 ? -6.759 -1.183 12.062 1.00 95.88 92 GLN A N 1
ATOM 761 C CA . GLN A 1 92 ? -5.816 -1.458 13.156 1.00 95.88 92 GLN A CA 1
ATOM 762 C C . GLN A 1 92 ? -6.149 -2.721 13.959 1.00 95.88 92 GLN A C 1
ATOM 764 O O . GLN A 1 92 ? -5.260 -3.299 14.579 1.00 95.88 92 GLN A O 1
ATOM 769 N N . GLU A 1 93 ? -7.402 -3.170 13.923 1.00 97.31 93 GLU A N 1
ATOM 770 C CA . GLU A 1 93 ? -7.879 -4.375 14.607 1.00 97.31 93 GLU A CA 1
ATOM 771 C C . GLU A 1 93 ? -7.404 -5.683 13.950 1.00 97.31 93 GLU A C 1
ATOM 773 O O . GLU A 1 93 ? -7.602 -6.757 14.515 1.00 97.31 93 GLU A O 1
ATOM 778 N N . GLN A 1 94 ? -6.800 -5.616 12.759 1.00 95.12 94 GLN A N 1
ATOM 779 C CA . GLN A 1 94 ? -6.251 -6.775 12.053 1.00 95.12 94 GLN A CA 1
ATOM 780 C C . GLN A 1 94 ? -4.735 -6.841 12.206 1.00 95.12 94 GLN A C 1
ATOM 782 O O . GLN A 1 94 ? -4.059 -5.809 12.224 1.00 95.12 94 GLN A O 1
ATOM 787 N N . GLU A 1 95 ? -4.188 -8.057 12.275 1.00 97.25 95 GLU A N 1
ATOM 788 C CA . GLU A 1 95 ? -2.743 -8.278 12.230 1.00 97.25 95 GLU A CA 1
ATOM 789 C C . GLU A 1 95 ? -2.133 -7.816 10.902 1.00 97.25 95 GLU A C 1
ATOM 791 O O . GLU A 1 95 ? -2.837 -7.617 9.909 1.00 97.25 95 GLU A O 1
ATOM 796 N N . LYS A 1 96 ? -0.814 -7.579 10.896 1.00 98.12 96 LYS A N 1
ATOM 797 C CA . LYS A 1 96 ? -0.132 -7.180 9.665 1.00 98.12 96 LYS A CA 1
ATOM 798 C C . LYS A 1 96 ? 0.062 -8.408 8.779 1.00 98.12 96 LYS A C 1
ATOM 800 O O . LYS A 1 96 ? 0.896 -9.253 9.091 1.00 98.12 96 LYS A O 1
ATOM 805 N N . GLU A 1 97 ? -0.687 -8.490 7.686 1.00 98.44 97 GLU A N 1
ATOM 806 C CA . GLU A 1 97 ? -0.727 -9.662 6.807 1.00 98.44 97 GLU A CA 1
ATOM 807 C C . GLU A 1 97 ? -0.725 -9.261 5.325 1.00 98.44 97 GLU A C 1
ATOM 809 O O . GLU A 1 97 ? -1.314 -8.260 4.919 1.00 98.44 97 GLU A O 1
ATOM 814 N N . HIS A 1 98 ? -0.064 -10.063 4.492 1.00 98.50 98 HIS A N 1
ATOM 815 C CA . HIS A 1 98 ? 0.048 -9.828 3.054 1.00 98.50 98 HIS A CA 1
ATOM 816 C C . HIS A 1 98 ? -0.352 -11.104 2.315 1.00 98.50 98 HIS A C 1
ATOM 818 O O . HIS A 1 98 ? 0.341 -12.119 2.391 1.00 98.50 98 HIS A O 1
ATOM 824 N N . PHE A 1 99 ? -1.486 -11.061 1.621 1.00 98.38 99 PHE A N 1
ATOM 825 C CA . PHE A 1 99 ? -2.048 -12.199 0.902 1.00 98.38 99 PHE A CA 1
ATOM 826 C C . PHE A 1 99 ? -1.744 -12.100 -0.589 1.00 98.38 99 PHE A C 1
ATOM 828 O O . PHE A 1 99 ? -1.729 -11.009 -1.150 1.00 98.38 99 PHE A O 1
ATOM 835 N N . ILE A 1 100 ? -1.557 -13.251 -1.233 1.00 98.00 100 ILE A N 1
ATOM 836 C CA . ILE A 1 100 ? -1.462 -13.368 -2.690 1.00 98.00 100 ILE A CA 1
ATOM 837 C C . ILE A 1 100 ? -2.565 -14.316 -3.141 1.00 98.00 100 ILE A C 1
ATOM 839 O O . ILE A 1 100 ? -2.611 -15.467 -2.695 1.00 98.00 100 ILE A O 1
ATOM 843 N N . ILE A 1 101 ? -3.448 -13.850 -4.020 1.00 95.56 101 ILE A N 1
ATOM 844 C CA . ILE A 1 101 ? -4.467 -14.696 -4.637 1.00 95.56 101 ILE A CA 1
ATOM 845 C C . ILE A 1 101 ? -3.796 -15.506 -5.743 1.00 95.56 101 ILE A C 1
ATOM 847 O O . ILE A 1 101 ? -3.297 -14.961 -6.724 1.00 95.56 101 ILE A O 1
ATOM 851 N N . ARG A 1 102 ? -3.792 -16.830 -5.581 1.00 86.00 102 ARG A N 1
ATOM 852 C CA . ARG A 1 102 ? -3.370 -17.772 -6.622 1.00 86.00 102 ARG A CA 1
ATOM 853 C C . ARG A 1 102 ? -4.623 -18.310 -7.303 1.00 86.00 102 ARG A C 1
ATOM 855 O O . ARG A 1 102 ? -5.430 -18.956 -6.634 1.00 86.00 102 ARG A O 1
ATOM 862 N N . LEU A 1 103 ? -4.787 -17.999 -8.586 1.00 63.62 103 LEU A N 1
ATOM 863 C CA . LEU A 1 103 ? -5.802 -18.602 -9.453 1.00 63.62 103 LEU A CA 1
ATOM 864 C C . LEU A 1 103 ? -5.283 -19.908 -10.059 1.00 63.62 103 LEU A C 1
ATOM 866 O O . LEU A 1 103 ? -4.062 -19.981 -10.333 1.00 63.62 103 LEU A O 1
#

Sequence (103 aa):
MITDNLPAAGRPTTDNSQLTTDLIYFDGNHQKETTLKYFEMLLPLAHNESVFIFDDIHWSKGMEEAWEEIKSHQRVRVTIDSFFWGIVFFRQEQEKEHFIIRL

Secondary structure (DSSP, 8-state):
---S----S-------PPP-EEEEEE-S---HHHHHHHHHHHGGGEEEEEEEEEE-TTSSHHHHHHHHHHHH-TT--EEEE-SSEEEEE--TTS--EEEE---

InterPro domains:
  IPR029063 S-adenosyl-L-methionine-dependent methyltransferase superfamily [G3DSA:3.40.50.150] (3-100)

Organism: NCBI:txid2585771

Foldseek 3Di:
DPDPPPPDDDDPDPDPDDQADQEEEADDPLAQVVLLVVCVVRVVNYDQNHKYKYFQCPVDPSSVVSLVVLLPDPQWAEWEAAPGMIMTGRHPVHHRYYYYDDD

Radius of gyration: 14.59 Å; chains: 1; bounding box: 30×45×29 Å

pLDDT: mean 87.81, std 19.5, range [34.47, 98.88]